Protein AF-A0AAU3JK83-F1 (afdb_monomer_lite)

Foldseek 3Di:
DDDDDDPDPPVPLPPPDVVSVVVLLVVLLVVCCQFFVVDDSVLSNVQLVVLLVVCVVPPDCSCSSVRSSVRSCVVCVVPTPTPCVVVDDD

Sequence (90 aa):
MKVTFLPVLTSRAGPSTPAAEQRARQDVRTRLERRFPDAPSETLETTAAASFAYFADARVRHYVPVLAFKRASRQLSGRYGTRDAAGGVA

pLDDT: mean 79.23, std 19.79, range [34.25, 95.75]

Structure (mmCIF, N/CA/C/O backbone):
data_AF-A0AAU3JK83-F1
#
_entry.id   AF-A0AAU3JK83-F1
#
loop_
_atom_site.group_PDB
_atom_site.id
_atom_site.type_symbol
_atom_site.label_atom_id
_atom_site.label_alt_id
_atom_site.label_comp_id
_atom_site.label_asym_id
_atom_site.label_entity_id
_atom_site.label_seq_id
_atom_site.pdbx_PDB_ins_code
_atom_site.Cartn_x
_atom_site.Cartn_y
_atom_site.Cartn_z
_atom_site.occupancy
_atom_site.B_iso_or_equiv
_atom_site.auth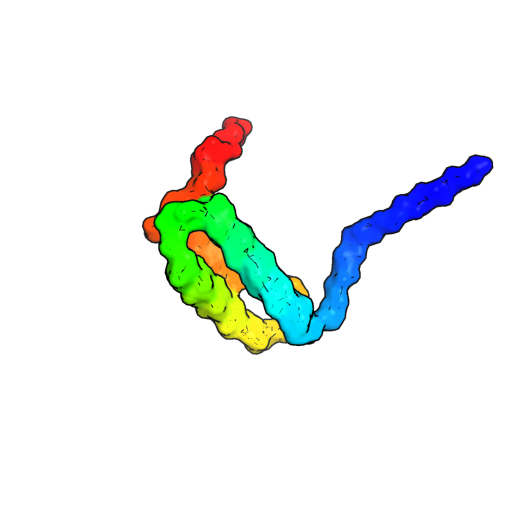_seq_id
_atom_site.auth_comp_id
_atom_site.auth_asym_id
_atom_site.auth_atom_id
_atom_site.pdbx_PDB_model_num
ATOM 1 N N . MET A 1 1 ? 11.505 37.894 -28.585 1.00 48.69 1 MET A N 1
ATOM 2 C CA . MET A 1 1 ? 10.506 37.150 -27.786 1.00 48.69 1 MET A CA 1
ATOM 3 C C . MET A 1 1 ? 11.165 35.874 -27.276 1.00 48.69 1 MET A C 1
ATOM 5 O O . MET A 1 1 ? 11.554 35.051 -28.090 1.00 48.69 1 MET A O 1
ATOM 9 N N . LYS A 1 2 ? 11.416 35.756 -25.965 1.00 46.72 2 LYS A N 1
ATOM 10 C CA . LYS A 1 2 ? 12.080 34.589 -25.357 1.00 46.72 2 LYS A CA 1
ATOM 11 C C . LYS A 1 2 ? 10.989 33.617 -24.907 1.00 46.72 2 LYS A C 1
ATOM 13 O O . LYS A 1 2 ? 10.247 33.926 -23.983 1.00 46.72 2 LYS A O 1
ATOM 18 N N . VAL A 1 3 ? 10.849 32.495 -25.607 1.00 44.56 3 VAL A N 1
ATOM 19 C CA . VAL A 1 3 ? 9.894 31.444 -25.244 1.00 44.56 3 VAL A CA 1
ATOM 20 C C . VAL A 1 3 ? 10.538 30.608 -24.142 1.00 44.56 3 VAL A C 1
ATOM 22 O O . VAL A 1 3 ? 11.430 29.803 -24.398 1.00 44.56 3 VAL A O 1
ATOM 25 N N . THR A 1 4 ? 10.135 30.854 -22.899 1.00 48.50 4 THR A N 1
ATOM 26 C CA . THR A 1 4 ? 10.554 30.056 -21.745 1.00 48.50 4 THR A CA 1
ATOM 27 C C . THR A 1 4 ? 9.771 28.748 -21.762 1.00 48.50 4 THR A C 1
ATOM 29 O O . THR A 1 4 ? 8.600 28.712 -21.392 1.00 48.50 4 THR A O 1
ATOM 32 N N . PHE A 1 5 ? 10.410 27.670 -22.211 1.00 45.91 5 PHE A N 1
ATOM 33 C CA . PHE A 1 5 ? 9.885 26.323 -22.020 1.00 45.91 5 PHE A CA 1
ATOM 34 C C . PHE A 1 5 ? 9.963 25.976 -20.531 1.00 45.91 5 PHE A C 1
ATOM 36 O O . PHE A 1 5 ? 11.042 25.743 -19.988 1.00 45.91 5 PHE A O 1
ATOM 43 N N . LEU A 1 6 ? 8.809 25.957 -19.866 1.00 48.16 6 LEU A N 1
ATOM 44 C CA . LEU A 1 6 ? 8.668 25.300 -18.572 1.00 48.16 6 LEU A CA 1
ATOM 45 C C . LEU A 1 6 ? 8.925 23.800 -18.780 1.00 48.16 6 LEU A C 1
ATOM 47 O O . LEU A 1 6 ? 8.330 23.216 -19.692 1.00 48.16 6 LEU A O 1
ATOM 51 N N . PRO A 1 7 ? 9.782 23.148 -17.976 1.00 44.56 7 PRO A N 1
ATOM 52 C CA . PRO A 1 7 ? 9.893 21.705 -18.029 1.00 44.56 7 PRO A CA 1
ATOM 53 C C . PRO A 1 7 ? 8.553 21.128 -17.580 1.00 44.56 7 PRO A C 1
ATOM 55 O O . PRO A 1 7 ? 8.164 21.234 -16.416 1.00 44.56 7 PRO A O 1
ATOM 58 N N . VAL A 1 8 ? 7.838 20.517 -18.524 1.00 51.84 8 VAL A N 1
ATOM 59 C CA . VAL A 1 8 ? 6.792 19.549 -18.213 1.00 51.84 8 VAL A CA 1
ATOM 60 C C . VAL A 1 8 ? 7.405 18.578 -17.204 1.00 51.84 8 VAL A C 1
ATOM 62 O O . VAL A 1 8 ? 8.406 17.916 -17.483 1.00 51.84 8 VAL A O 1
ATOM 65 N N . LEU A 1 9 ? 6.831 18.528 -16.003 1.00 45.44 9 LEU A N 1
ATOM 66 C CA . LEU A 1 9 ? 7.112 17.501 -15.008 1.00 45.44 9 LEU A CA 1
ATOM 67 C C . LEU A 1 9 ? 6.523 16.179 -15.518 1.00 45.44 9 LEU A C 1
ATOM 69 O O . LEU A 1 9 ? 5.613 15.604 -14.927 1.00 45.44 9 LEU A O 1
ATOM 73 N N . THR A 1 10 ? 7.037 15.676 -16.639 1.00 46.72 10 THR A N 1
ATOM 74 C CA . THR A 1 10 ? 7.047 14.244 -16.897 1.00 46.72 10 THR A CA 1
ATOM 75 C C . THR A 1 10 ? 7.831 13.656 -15.745 1.00 46.72 10 THR A C 1
ATOM 77 O O . THR A 1 10 ? 9.060 13.731 -15.720 1.00 46.72 10 THR A O 1
ATOM 80 N N . SER A 1 11 ? 7.108 13.137 -14.753 1.00 45.94 11 SER A N 1
ATOM 81 C CA . SER A 1 11 ? 7.659 12.248 -13.747 1.00 45.94 11 SER A CA 1
ATOM 82 C C . SER A 1 11 ? 8.290 11.101 -14.522 1.00 45.94 11 SER A C 1
ATOM 84 O O . SER A 1 11 ? 7.610 10.190 -14.996 1.00 45.94 11 SER A O 1
ATOM 86 N N . ARG A 1 12 ? 9.589 11.240 -14.797 1.00 46.09 12 ARG A N 1
ATOM 87 C CA . ARG A 1 12 ? 10.399 10.236 -15.462 1.00 46.09 12 ARG A CA 1
ATOM 88 C C . ARG A 1 12 ? 10.394 9.100 -14.466 1.00 46.09 12 ARG A C 1
ATOM 90 O O . ARG A 1 12 ? 11.093 9.159 -13.458 1.00 46.09 12 ARG A O 1
ATOM 97 N N . ALA A 1 13 ? 9.511 8.139 -14.694 1.00 55.03 13 ALA A N 1
ATOM 98 C CA . ALA A 1 13 ? 9.521 6.875 -14.004 1.00 55.03 13 ALA A CA 1
ATOM 99 C C . ALA A 1 13 ? 10.901 6.277 -14.246 1.00 55.03 13 ALA A C 1
ATOM 101 O O . ALA A 1 13 ? 11.160 5.675 -15.286 1.00 55.03 13 ALA A O 1
ATOM 102 N N . GLY A 1 14 ? 11.829 6.578 -13.340 1.00 51.06 14 GLY A N 1
ATOM 103 C CA . GLY A 1 14 ? 13.162 6.020 -13.377 1.00 51.06 14 GLY A CA 1
ATOM 104 C C . GLY A 1 14 ? 13.055 4.498 -13.342 1.00 51.06 14 GLY A C 1
ATOM 105 O O . GLY A 1 14 ? 12.006 3.962 -12.964 1.00 51.06 14 GLY A O 1
ATOM 106 N N . PRO A 1 15 ? 14.123 3.790 -13.733 1.00 53.78 15 PRO A N 1
ATOM 107 C CA . PRO A 1 15 ? 14.156 2.340 -13.612 1.00 53.78 15 PRO A CA 1
ATOM 108 C C . PRO A 1 15 ? 13.694 1.923 -12.210 1.00 53.78 15 PRO A C 1
ATOM 110 O O . PRO A 1 15 ? 13.961 2.635 -11.236 1.00 53.78 15 PRO A O 1
ATOM 113 N N . SER A 1 16 ? 12.986 0.793 -12.116 1.00 63.03 16 SER A N 1
ATOM 114 C CA . SER A 1 16 ? 12.565 0.168 -10.856 1.00 63.03 16 SER A CA 1
ATOM 115 C C . SER A 1 16 ? 13.799 -0.261 -10.061 1.00 63.03 16 SER A C 1
ATOM 117 O O . SER A 1 16 ? 14.175 -1.426 -10.026 1.00 63.03 16 SER A O 1
ATOM 119 N N . THR A 1 17 ? 14.500 0.712 -9.491 1.00 76.12 17 THR A N 1
ATOM 120 C CA . THR A 1 17 ? 15.611 0.483 -8.581 1.00 76.12 17 THR A CA 1
ATOM 121 C C . THR A 1 17 ? 15.039 0.110 -7.218 1.00 76.12 17 THR A C 1
ATOM 123 O O . THR A 1 17 ? 13.957 0.591 -6.864 1.00 76.12 17 THR A O 1
ATOM 126 N N . PRO A 1 18 ? 15.767 -0.669 -6.404 1.00 80.19 18 PRO A N 1
ATOM 127 C CA . PRO A 1 18 ? 15.344 -0.974 -5.038 1.00 80.19 18 PRO A CA 1
ATOM 128 C C . PRO A 1 18 ? 14.995 0.284 -4.223 1.00 80.19 18 PRO A C 1
ATOM 130 O O . PRO A 1 18 ? 14.013 0.303 -3.486 1.00 80.19 18 PRO A O 1
ATOM 133 N N . ALA A 1 19 ? 15.737 1.379 -4.425 1.00 85.19 19 ALA A N 1
ATOM 134 C CA . ALA A 1 19 ? 15.469 2.664 -3.780 1.00 85.19 19 ALA A CA 1
ATOM 135 C C . ALA A 1 19 ? 14.152 3.312 -4.251 1.00 85.19 19 ALA A C 1
ATOM 137 O O . ALA A 1 19 ? 13.408 3.864 -3.438 1.00 85.19 19 ALA A O 1
ATOM 138 N N . ALA A 1 20 ? 13.836 3.247 -5.549 1.00 84.19 20 ALA A N 1
ATOM 139 C C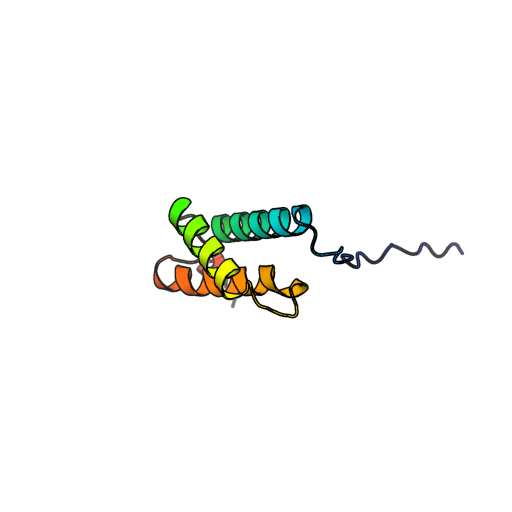A . ALA A 1 20 ? 12.568 3.744 -6.081 1.00 84.19 20 ALA A CA 1
ATOM 140 C C . ALA A 1 20 ? 11.379 2.902 -5.591 1.00 84.19 20 ALA A C 1
ATOM 142 O O . ALA A 1 20 ? 10.340 3.458 -5.236 1.00 84.19 20 ALA A O 1
ATOM 143 N N . GLU A 1 21 ? 11.541 1.579 -5.507 1.00 84.25 21 GLU A N 1
ATOM 144 C CA . GLU A 1 21 ? 10.524 0.688 -4.942 1.00 84.25 21 GLU A CA 1
ATOM 145 C C . GLU A 1 21 ? 10.284 0.977 -3.453 1.00 84.25 21 GLU A C 1
ATOM 147 O O . GLU A 1 21 ? 9.133 1.054 -3.022 1.00 84.25 21 GLU A O 1
ATOM 152 N N . GLN A 1 22 ? 11.342 1.206 -2.669 1.00 89.62 22 GLN A N 1
ATOM 153 C CA . GLN A 1 22 ? 11.218 1.558 -1.253 1.00 89.62 22 GLN A CA 1
ATOM 154 C C . GLN A 1 22 ? 10.492 2.895 -1.055 1.00 89.62 22 GLN A C 1
ATOM 156 O O . GLN A 1 22 ? 9.582 2.979 -0.229 1.00 89.62 22 GLN A O 1
ATOM 161 N N . ARG A 1 23 ? 10.827 3.920 -1.852 1.00 90.31 23 ARG A N 1
ATOM 162 C CA . ARG A 1 23 ? 10.106 5.205 -1.843 1.00 90.31 23 ARG A CA 1
ATOM 163 C C . ARG A 1 23 ? 8.633 5.024 -2.192 1.00 90.31 23 ARG A C 1
ATOM 165 O O . ARG A 1 23 ? 7.775 5.536 -1.486 1.00 90.31 23 ARG A O 1
ATOM 172 N N . ALA A 1 24 ? 8.328 4.228 -3.215 1.00 90.19 24 ALA A N 1
ATOM 173 C CA . ALA A 1 24 ? 6.949 3.961 -3.601 1.00 90.19 24 ALA A CA 1
ATOM 174 C C . ALA A 1 24 ? 6.150 3.245 -2.496 1.00 90.19 24 ALA A C 1
ATOM 176 O O . ALA A 1 24 ? 4.973 3.546 -2.299 1.00 90.19 24 ALA A O 1
ATOM 177 N N . ARG A 1 25 ? 6.772 2.325 -1.745 1.00 91.56 25 ARG A N 1
ATOM 178 C CA . ARG A 1 25 ? 6.141 1.689 -0.574 1.00 91.56 25 ARG A CA 1
ATOM 179 C C . ARG A 1 25 ? 5.847 2.706 0.528 1.00 91.56 25 ARG A C 1
ATOM 181 O O . ARG A 1 25 ? 4.736 2.709 1.057 1.00 91.56 25 ARG A O 1
ATOM 188 N N . GLN A 1 26 ? 6.803 3.584 0.826 1.00 93.88 26 GLN A N 1
ATOM 189 C CA . GLN A 1 26 ? 6.630 4.647 1.815 1.00 93.88 26 GLN A CA 1
ATOM 190 C C . GLN A 1 26 ? 5.497 5.605 1.422 1.00 93.88 26 GLN A C 1
ATOM 192 O O . GLN A 1 26 ? 4.629 5.897 2.242 1.00 93.88 26 GLN A O 1
ATOM 197 N N . ASP A 1 27 ? 5.447 6.024 0.156 1.00 93.75 27 ASP A N 1
ATOM 198 C CA . ASP A 1 27 ? 4.394 6.900 -0.364 1.00 93.75 27 ASP A CA 1
ATOM 199 C C . ASP A 1 27 ? 3.005 6.266 -0.227 1.00 93.75 27 ASP A C 1
ATOM 201 O O . ASP A 1 27 ? 2.041 6.937 0.154 1.00 93.75 27 ASP A O 1
ATOM 205 N N . VAL A 1 28 ? 2.884 4.966 -0.520 1.00 94.50 28 VAL A N 1
ATOM 206 C CA . VAL A 1 28 ? 1.632 4.225 -0.324 1.00 94.50 28 VAL A CA 1
ATOM 207 C C . VAL A 1 28 ? 1.246 4.198 1.154 1.00 94.50 28 VAL A C 1
ATOM 209 O O . VAL A 1 28 ? 0.084 4.471 1.458 1.00 94.50 28 VAL A O 1
ATOM 212 N N . ARG A 1 29 ? 2.193 3.947 2.069 1.00 94.38 29 ARG A N 1
ATOM 213 C CA . ARG A 1 29 ? 1.924 3.950 3.517 1.00 94.38 29 ARG A CA 1
ATOM 214 C C . ARG A 1 29 ? 1.414 5.311 3.990 1.00 94.38 29 ARG A C 1
ATOM 216 O O . ARG A 1 29 ? 0.333 5.383 4.563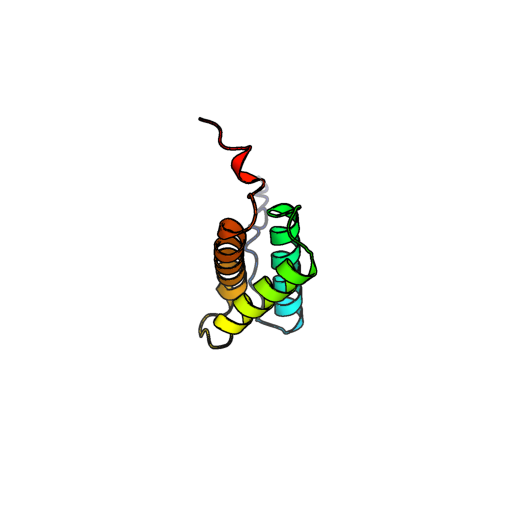 1.00 94.38 29 ARG A O 1
ATOM 223 N N . THR A 1 30 ? 2.110 6.394 3.649 1.00 94.56 30 THR A N 1
ATOM 224 C CA . THR A 1 30 ? 1.703 7.759 4.023 1.00 94.56 30 THR A CA 1
ATOM 225 C C . THR A 1 30 ? 0.326 8.133 3.471 1.00 94.56 30 THR A C 1
ATOM 227 O O . THR A 1 30 ? -0.451 8.821 4.132 1.00 94.56 30 THR A O 1
ATOM 230 N N . ARG A 1 31 ? -0.029 7.675 2.264 1.00 94.75 31 ARG A N 1
ATOM 231 C CA . ARG A 1 31 ? -1.380 7.887 1.719 1.00 94.75 31 ARG A CA 1
ATOM 232 C C . ARG A 1 31 ? -2.445 7.101 2.483 1.00 94.75 31 ARG A C 1
ATOM 234 O O . ARG A 1 31 ? -3.541 7.622 2.673 1.00 94.75 31 ARG A O 1
ATOM 241 N N . LEU A 1 32 ? -2.143 5.873 2.907 1.00 94.00 32 LEU A N 1
ATOM 242 C CA . LEU A 1 32 ? -3.060 5.059 3.706 1.00 94.00 32 LEU A CA 1
ATOM 243 C C . LEU A 1 32 ? -3.279 5.659 5.099 1.00 94.00 32 LEU A C 1
ATOM 245 O O . LEU A 1 32 ? -4.429 5.795 5.496 1.00 94.00 32 LEU A O 1
ATOM 249 N N . GLU A 1 33 ? -2.219 6.103 5.776 1.00 94.44 33 GLU A N 1
ATOM 250 C CA . GLU A 1 33 ? -2.293 6.787 7.081 1.00 94.44 33 GLU A CA 1
ATOM 251 C C . GLU A 1 33 ? -3.201 8.026 7.017 1.00 94.44 33 GLU A C 1
ATOM 253 O O . GLU A 1 33 ? -4.049 8.241 7.878 1.00 94.44 33 GLU A O 1
ATOM 258 N N . ARG A 1 34 ? -3.085 8.830 5.950 1.00 93.69 34 ARG A N 1
ATOM 259 C CA . ARG A 1 34 ? -3.947 10.009 5.754 1.00 93.69 34 ARG A CA 1
ATOM 260 C C . ARG A 1 34 ? -5.409 9.647 5.493 1.00 93.69 34 ARG A C 1
ATOM 262 O O . ARG A 1 34 ? -6.301 10.376 5.925 1.00 93.69 34 ARG A O 1
ATOM 269 N N . ARG A 1 35 ? -5.656 8.565 4.747 1.00 93.00 35 ARG A N 1
ATOM 270 C CA . ARG A 1 35 ? -7.004 8.143 4.330 1.00 93.00 35 ARG A CA 1
ATOM 271 C C . ARG A 1 35 ? -7.756 7.393 5.432 1.00 93.00 35 ARG A C 1
ATOM 273 O O . ARG A 1 35 ? -8.978 7.516 5.512 1.00 93.00 35 ARG A O 1
ATOM 280 N N . PHE A 1 36 ? -7.029 6.641 6.250 1.00 93.62 36 PHE A N 1
ATOM 281 C CA . PHE A 1 36 ? -7.542 5.795 7.324 1.00 93.62 36 PHE A CA 1
ATOM 282 C C . PHE A 1 36 ? -6.828 6.141 8.642 1.00 93.62 36 PHE A C 1
ATOM 284 O O . PHE A 1 36 ? -6.049 5.328 9.139 1.00 93.62 36 PHE A O 1
ATOM 291 N N . PRO A 1 37 ? -7.058 7.342 9.203 1.00 91.31 37 PRO A N 1
ATOM 292 C CA . PRO A 1 37 ? -6.374 7.777 10.424 1.00 91.31 37 PRO A CA 1
ATOM 293 C C . PRO A 1 37 ? -6.713 6.908 11.643 1.00 91.31 37 PRO A C 1
ATOM 295 O O . PRO A 1 37 ? -5.906 6.804 12.559 1.00 91.31 37 PRO A O 1
ATOM 298 N N . ASP A 1 38 ? -7.881 6.262 11.632 1.00 90.00 38 ASP A N 1
ATOM 299 C CA . ASP A 1 38 ? -8.359 5.412 12.726 1.00 90.00 38 ASP A CA 1
ATOM 300 C C . ASP A 1 38 ? -7.854 3.961 12.624 1.00 90.00 38 ASP A C 1
ATOM 302 O O . ASP A 1 38 ? -8.107 3.140 13.507 1.00 90.00 38 ASP A O 1
ATOM 306 N N . ALA A 1 39 ? -7.163 3.608 11.533 1.00 92.38 39 ALA A N 1
ATOM 307 C CA . ALA A 1 39 ? -6.606 2.274 11.357 1.00 92.38 39 ALA A CA 1
ATOM 308 C C . ALA A 1 39 ? -5.241 2.159 12.066 1.00 92.38 39 ALA A C 1
ATOM 310 O O . ALA A 1 39 ? -4.387 3.028 11.883 1.00 92.38 39 ALA A O 1
ATOM 311 N N . PRO A 1 40 ? -4.976 1.070 12.816 1.00 93.88 40 PRO A N 1
ATOM 312 C CA . PRO A 1 40 ? -3.679 0.858 13.451 1.00 93.88 40 PRO A CA 1
ATOM 313 C C . PRO A 1 40 ? -2.545 0.809 12.422 1.00 93.88 40 PRO A C 1
ATOM 315 O O . PRO A 1 40 ? -2.671 0.132 11.396 1.00 93.88 40 PRO A O 1
ATOM 318 N N . SER A 1 41 ? -1.409 1.444 12.722 1.00 88.88 41 SER A N 1
ATOM 319 C CA . SER A 1 41 ? -0.250 1.496 11.816 1.00 88.88 41 SER A CA 1
ATOM 320 C C . SER A 1 41 ? 0.217 0.109 11.369 1.00 88.88 41 SER A C 1
ATOM 322 O O . SER A 1 41 ? 0.464 -0.101 10.186 1.00 88.88 41 SER A O 1
ATOM 324 N N . GLU A 1 42 ? 0.237 -0.872 12.275 1.00 93.44 42 GLU A N 1
ATOM 325 C CA . GLU A 1 42 ? 0.576 -2.266 11.955 1.00 93.44 42 GLU A CA 1
ATOM 326 C C . GLU A 1 42 ? -0.391 -2.882 10.927 1.00 93.44 42 GLU A C 1
ATOM 328 O O . GLU A 1 42 ? 0.021 -3.594 10.007 1.00 93.44 42 GLU A O 1
ATOM 333 N N . THR A 1 43 ? -1.687 -2.566 11.028 1.00 94.25 43 THR A N 1
ATOM 334 C CA . THR A 1 43 ? -2.694 -3.029 10.063 1.00 94.25 43 THR A CA 1
ATOM 335 C C . THR A 1 43 ? -2.481 -2.377 8.699 1.00 94.25 43 THR A C 1
ATOM 337 O O . THR A 1 43 ? -2.581 -3.057 7.673 1.00 94.25 43 THR A O 1
ATOM 340 N N . LEU A 1 44 ? -2.156 -1.081 8.668 1.00 93.62 44 LEU A N 1
ATOM 341 C CA . LEU A 1 44 ? -1.839 -0.361 7.434 1.00 93.62 44 LEU A CA 1
ATOM 342 C C . LEU A 1 44 ? -0.595 -0.939 6.753 1.00 93.62 44 LEU A C 1
ATOM 344 O O . LEU A 1 44 ? -0.622 -1.200 5.548 1.00 93.62 44 LEU A O 1
ATOM 348 N N . GLU A 1 45 ? 0.464 -1.193 7.520 1.00 93.69 45 GLU A N 1
ATOM 349 C CA . GLU A 1 45 ? 1.714 -1.776 7.029 1.00 93.69 45 GLU A CA 1
ATOM 350 C C . GLU A 1 45 ? 1.511 -3.189 6.493 1.00 93.69 45 GLU A C 1
ATOM 352 O O . GLU A 1 45 ? 1.877 -3.472 5.350 1.00 93.69 45 GLU A O 1
ATOM 357 N N . THR A 1 46 ? 0.851 -4.052 7.264 1.00 95.31 46 THR A N 1
ATOM 358 C CA . THR A 1 46 ? 0.572 -5.438 6.867 1.00 95.31 46 THR A CA 1
ATOM 359 C C . THR A 1 46 ? -0.285 -5.490 5.602 1.00 95.31 46 THR A C 1
ATOM 361 O O . THR A 1 46 ? 0.009 -6.236 4.665 1.00 95.31 46 THR A O 1
ATOM 364 N N . THR A 1 47 ? -1.320 -4.649 5.521 1.00 95.69 47 THR A N 1
ATOM 365 C CA . THR A 1 47 ? -2.220 -4.599 4.359 1.00 95.69 47 THR A CA 1
ATOM 366 C C . THR A 1 47 ? -1.512 -4.056 3.115 1.00 95.69 47 THR A C 1
ATOM 368 O O . THR A 1 47 ? -1.695 -4.583 2.010 1.00 95.69 47 THR A O 1
ATOM 371 N N . ALA A 1 48 ? -0.676 -3.026 3.274 1.00 94.38 48 ALA A N 1
ATOM 372 C CA . ALA A 1 48 ? 0.146 -2.501 2.191 1.00 94.38 48 ALA A CA 1
ATOM 373 C C . ALA A 1 48 ? 1.139 -3.561 1.694 1.00 94.38 48 ALA A C 1
ATOM 375 O O . ALA A 1 48 ? 1.196 -3.820 0.491 1.00 94.38 48 ALA A O 1
ATOM 376 N N . ALA A 1 49 ? 1.865 -4.224 2.599 1.00 94.75 49 ALA A N 1
ATOM 377 C CA . ALA A 1 49 ? 2.836 -5.264 2.266 1.00 94.75 49 ALA A CA 1
ATOM 378 C C . ALA A 1 49 ? 2.184 -6.432 1.509 1.00 94.75 49 ALA A C 1
ATOM 380 O O . ALA A 1 49 ? 2.662 -6.811 0.438 1.00 94.75 49 ALA A O 1
ATOM 381 N N . ALA A 1 50 ? 1.044 -6.933 1.996 1.00 95.75 50 ALA A N 1
ATOM 382 C CA . ALA A 1 50 ? 0.270 -7.975 1.321 1.00 95.75 50 ALA A CA 1
ATOM 383 C C . ALA A 1 50 ? -0.207 -7.535 -0.075 1.00 95.75 50 ALA A C 1
ATOM 385 O O . ALA A 1 50 ? -0.196 -8.317 -1.027 1.00 95.75 50 ALA A O 1
ATOM 386 N N . SER A 1 51 ? -0.591 -6.264 -0.224 1.00 95.25 51 SER A N 1
ATOM 387 C CA . SER A 1 51 ? -1.017 -5.712 -1.512 1.00 95.25 51 SER A CA 1
ATOM 388 C C . SER A 1 51 ? 0.133 -5.578 -2.510 1.00 95.25 51 SER A C 1
ATOM 390 O O . SER A 1 51 ? -0.074 -5.835 -3.692 1.00 95.25 51 SER A O 1
ATOM 392 N N . PHE A 1 52 ? 1.340 -5.223 -2.063 1.00 93.25 52 PHE A N 1
ATOM 393 C CA . PHE A 1 52 ? 2.535 -5.235 -2.913 1.00 93.25 52 PHE A CA 1
ATOM 394 C C . PHE A 1 52 ? 2.943 -6.658 -3.306 1.00 93.25 52 PHE A C 1
ATOM 396 O O . PHE A 1 52 ? 3.240 -6.895 -4.475 1.00 93.25 52 PHE A O 1
ATOM 403 N N . ALA A 1 53 ? 2.912 -7.605 -2.363 1.00 94.00 53 ALA A N 1
ATOM 404 C CA . ALA A 1 53 ? 3.238 -9.007 -2.621 1.00 94.00 53 ALA A CA 1
ATOM 405 C C . ALA A 1 53 ? 2.309 -9.633 -3.673 1.00 94.00 53 ALA A C 1
ATOM 407 O O . ALA A 1 53 ? 2.775 -10.355 -4.547 1.00 94.00 53 ALA A O 1
ATOM 408 N N . TYR A 1 54 ? 1.018 -9.277 -3.663 1.00 93.94 54 TYR A N 1
ATOM 409 C CA . TYR A 1 54 ? 0.056 -9.715 -4.683 1.00 93.94 54 TYR A CA 1
ATOM 410 C C . TYR A 1 54 ? 0.478 -9.352 -6.120 1.00 93.94 54 TYR A C 1
ATOM 412 O O . TYR A 1 54 ? 0.118 -10.043 -7.067 1.00 93.94 54 TYR A O 1
ATOM 420 N N . PHE A 1 55 ? 1.239 -8.270 -6.296 1.00 92.06 55 PHE A N 1
ATOM 421 C CA . PHE A 1 55 ? 1.718 -7.809 -7.599 1.00 92.06 55 PHE A CA 1
ATOM 422 C C . PHE A 1 55 ? 3.218 -8.065 -7.821 1.00 92.06 55 PHE A C 1
ATOM 424 O O . PHE A 1 55 ? 3.796 -7.478 -8.737 1.00 92.06 55 PHE A O 1
ATOM 431 N N . ALA A 1 56 ? 3.863 -8.918 -7.017 1.00 88.50 56 ALA A N 1
ATOM 432 C CA . ALA A 1 56 ? 5.302 -9.182 -7.122 1.00 88.50 56 ALA A CA 1
ATOM 433 C C . ALA A 1 56 ? 5.715 -9.689 -8.520 1.00 88.50 56 ALA A C 1
ATOM 435 O O . ALA A 1 56 ? 6.746 -9.270 -9.056 1.00 88.50 56 ALA A O 1
ATOM 436 N N . ASP A 1 57 ? 4.858 -10.500 -9.143 1.00 87.38 57 ASP A N 1
ATOM 437 C CA . ASP A 1 57 ? 5.086 -11.101 -10.463 1.00 87.38 57 ASP A CA 1
ATOM 438 C C . ASP A 1 57 ? 4.527 -10.264 -11.628 1.00 87.38 57 ASP A C 1
ATOM 440 O O . ASP A 1 57 ? 4.498 -10.701 -12.781 1.00 87.38 57 ASP A O 1
ATOM 444 N N . ALA A 1 58 ? 4.067 -9.036 -11.361 1.00 87.12 58 ALA A N 1
ATOM 445 C CA . ALA A 1 58 ? 3.532 -8.172 -12.404 1.00 87.12 58 ALA A CA 1
ATOM 446 C C . ALA A 1 58 ? 4.627 -7.788 -13.415 1.00 87.12 58 ALA A C 1
ATOM 448 O O . ALA A 1 58 ? 5.637 -7.172 -13.068 1.00 87.12 58 ALA A O 1
ATOM 449 N N . ARG A 1 59 ? 4.379 -8.079 -14.701 1.00 80.94 59 ARG A N 1
ATOM 450 C CA . ARG A 1 59 ? 5.294 -7.732 -15.807 1.00 80.94 59 ARG A CA 1
ATOM 451 C C . ARG A 1 59 ? 5.515 -6.224 -15.950 1.00 80.94 59 ARG A C 1
ATOM 453 O O . ARG A 1 59 ? 6.584 -5.796 -16.368 1.00 80.94 59 ARG A O 1
ATOM 460 N N . VAL A 1 60 ? 4.517 -5.415 -15.591 1.00 82.38 60 VAL A N 1
ATOM 461 C CA . VAL A 1 60 ? 4.587 -3.949 -15.647 1.00 82.38 60 VAL A CA 1
ATOM 462 C C . VAL A 1 60 ? 4.611 -3.392 -14.227 1.00 82.38 60 VAL A C 1
ATOM 464 O O . VAL A 1 60 ? 3.572 -3.143 -13.617 1.00 82.38 60 VAL A O 1
ATOM 467 N N . ARG A 1 61 ? 5.819 -3.173 -13.697 1.00 83.56 61 ARG A N 1
ATOM 468 C CA . ARG A 1 61 ? 6.024 -2.731 -12.307 1.00 83.56 61 ARG A CA 1
ATOM 469 C C . ARG A 1 61 ? 5.692 -1.265 -12.048 1.00 83.56 61 ARG A C 1
ATOM 471 O O . ARG A 1 61 ? 5.421 -0.891 -10.912 1.00 83.56 61 ARG A O 1
ATOM 478 N N . HIS A 1 62 ? 5.650 -0.443 -13.095 1.00 84.25 62 HIS A N 1
ATOM 479 C CA . HIS A 1 62 ? 5.421 0.997 -12.970 1.00 84.25 62 HIS A CA 1
ATOM 480 C C . HIS A 1 62 ? 4.100 1.347 -12.260 1.00 84.25 62 HIS A C 1
ATOM 482 O O . HIS A 1 62 ? 4.045 2.287 -11.472 1.00 84.25 62 HIS A O 1
ATOM 488 N N . TYR A 1 63 ? 3.050 0.552 -12.484 1.00 88.56 63 TYR A N 1
ATOM 489 C CA . TYR A 1 63 ? 1.724 0.792 -11.906 1.00 88.56 63 TYR A CA 1
ATOM 490 C C . TYR A 1 63 ? 1.481 0.066 -10.581 1.00 88.56 63 TYR A C 1
ATOM 492 O O . TYR A 1 63 ? 0.459 0.305 -9.935 1.00 88.56 63 TYR A O 1
ATOM 500 N N . VAL A 1 64 ? 2.408 -0.792 -10.146 1.00 92.00 64 VAL A N 1
ATOM 501 C CA . VAL A 1 64 ? 2.252 -1.601 -8.929 1.00 92.00 64 VAL A CA 1
ATOM 502 C C . VAL A 1 64 ? 1.951 -0.751 -7.692 1.00 92.00 64 VAL A C 1
ATOM 504 O O . VAL A 1 64 ? 1.011 -1.106 -6.985 1.00 92.00 64 VAL A O 1
ATOM 507 N N . PRO A 1 65 ? 2.614 0.395 -7.434 1.00 93.25 65 PRO A N 1
ATOM 508 C CA . PRO A 1 65 ? 2.295 1.213 -6.261 1.00 93.25 65 PRO A CA 1
ATOM 509 C C . PRO A 1 65 ? 0.847 1.720 -6.255 1.00 93.25 65 PRO A C 1
ATOM 511 O O . PRO A 1 65 ? 0.174 1.709 -5.225 1.00 93.25 65 PRO A O 1
ATOM 514 N N . VAL A 1 66 ? 0.333 2.118 -7.423 1.00 92.94 66 VAL A N 1
ATOM 515 C CA . VAL A 1 66 ? -1.048 2.602 -7.571 1.00 92.94 66 VAL A CA 1
ATOM 516 C C . VAL A 1 66 ? -2.041 1.465 -7.343 1.00 92.94 66 VAL A C 1
ATOM 518 O O . VAL A 1 66 ? -3.038 1.640 -6.641 1.00 92.94 66 VAL A O 1
ATOM 521 N N . LEU A 1 67 ? -1.773 0.291 -7.917 1.00 94.56 67 LEU A N 1
ATOM 522 C CA . LEU A 1 67 ? -2.628 -0.884 -7.767 1.00 94.56 67 LEU A CA 1
ATOM 523 C C . LEU A 1 67 ? -2.614 -1.423 -6.331 1.00 94.56 67 LEU A C 1
ATOM 525 O O . LEU A 1 67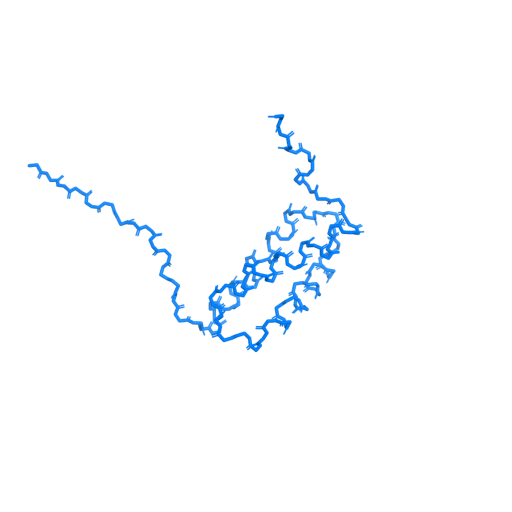 ? -3.675 -1.750 -5.796 1.00 94.56 67 LEU A O 1
ATOM 529 N N . ALA A 1 68 ? -1.447 -1.447 -5.686 1.00 95.38 68 ALA A N 1
ATOM 530 C CA . ALA A 1 68 ? -1.294 -1.843 -4.292 1.00 95.38 68 ALA A CA 1
ATOM 531 C C . ALA A 1 68 ? -2.081 -0.908 -3.361 1.00 95.38 68 ALA A C 1
ATOM 533 O O . ALA A 1 68 ? -2.851 -1.385 -2.531 1.00 95.38 68 ALA A O 1
ATOM 534 N N . PHE A 1 69 ? -1.985 0.413 -3.557 1.00 95.25 69 PHE A N 1
ATOM 535 C CA . PHE A 1 69 ? -2.776 1.386 -2.796 1.00 95.25 69 PHE A CA 1
ATOM 536 C C . PHE A 1 69 ? -4.287 1.184 -2.967 1.00 95.25 69 PHE A C 1
ATOM 538 O O . PHE A 1 69 ? -5.025 1.178 -1.980 1.00 95.25 69 PHE A O 1
ATOM 545 N N . LYS A 1 70 ? -4.760 0.994 -4.207 1.00 95.31 70 LYS A N 1
ATOM 546 C CA . LYS A 1 70 ? -6.184 0.745 -4.488 1.00 95.31 70 LYS A CA 1
ATOM 547 C C . LYS A 1 70 ? -6.676 -0.532 -3.805 1.00 95.31 70 LYS A C 1
ATOM 549 O O . LYS A 1 70 ? -7.747 -0.528 -3.198 1.00 95.31 70 LYS A O 1
ATOM 554 N N . ARG A 1 71 ? -5.891 -1.611 -3.879 1.00 95.75 71 ARG A N 1
ATOM 555 C CA . ARG A 1 71 ? -6.210 -2.893 -3.237 1.00 95.75 71 ARG A CA 1
ATOM 556 C C . ARG A 1 71 ? -6.273 -2.755 -1.717 1.00 95.75 71 ARG A C 1
ATOM 558 O O . ARG A 1 71 ? -7.288 -3.133 -1.135 1.00 95.75 71 ARG A O 1
ATOM 565 N N . ALA A 1 72 ? -5.250 -2.159 -1.106 1.00 95.31 72 ALA A N 1
ATOM 566 C CA . ALA A 1 72 ? -5.201 -1.931 0.334 1.00 95.31 72 ALA A CA 1
ATOM 567 C C . ALA A 1 72 ? -6.374 -1.061 0.804 1.00 95.31 72 ALA A C 1
ATOM 569 O O . ALA A 1 72 ? -7.067 -1.410 1.756 1.00 95.31 72 ALA A O 1
ATOM 570 N N . SER A 1 73 ? -6.674 0.018 0.076 1.00 93.94 73 SER A N 1
ATOM 571 C CA . SER A 1 73 ? -7.803 0.898 0.392 1.00 93.94 73 SER A CA 1
ATOM 572 C C . SER A 1 73 ? -9.134 0.150 0.370 1.00 93.94 73 SER A C 1
ATOM 574 O O . SER A 1 73 ? -9.950 0.330 1.270 1.00 93.94 73 SER A O 1
ATOM 576 N N . ARG A 1 74 ? -9.359 -0.728 -0.617 1.00 93.69 74 ARG A N 1
ATOM 577 C CA . ARG A 1 74 ? -10.580 -1.545 -0.689 1.00 93.69 74 ARG A CA 1
ATOM 578 C C . ARG A 1 74 ? -10.692 -2.520 0.485 1.00 93.69 74 ARG A C 1
ATOM 580 O O . ARG A 1 74 ? -11.784 -2.693 1.012 1.00 93.69 74 ARG A O 1
ATOM 587 N N . GLN A 1 75 ? -9.584 -3.137 0.898 1.00 92.75 75 GLN A N 1
ATOM 588 C CA . GLN A 1 75 ? -9.563 -4.046 2.050 1.00 92.75 75 GLN A CA 1
ATOM 589 C C . GLN A 1 75 ? -9.846 -3.314 3.368 1.00 92.75 75 GLN A C 1
ATOM 591 O O . GLN A 1 75 ? -10.587 -3.826 4.204 1.00 92.75 75 GLN A O 1
ATOM 596 N N . LEU A 1 76 ? -9.297 -2.109 3.535 1.00 92.94 76 LEU A N 1
ATOM 597 C CA . LEU A 1 76 ? -9.478 -1.304 4.743 1.00 92.94 76 LEU A CA 1
ATOM 598 C C . LEU A 1 76 ? -10.861 -0.653 4.814 1.00 92.94 76 LEU A C 1
ATOM 600 O O . LEU A 1 76 ? -11.432 -0.592 5.893 1.00 92.94 76 LEU A O 1
ATOM 604 N N . SER A 1 77 ? -11.443 -0.244 3.684 1.00 89.88 77 SER A N 1
ATOM 605 C CA . SER A 1 77 ? -12.765 0.414 3.657 1.00 89.88 77 SER A CA 1
ATOM 606 C C . SER A 1 77 ? -13.905 -0.479 4.163 1.00 89.88 77 SER A C 1
ATOM 608 O O . SER A 1 77 ? -14.933 0.029 4.586 1.00 89.88 77 SER A O 1
ATOM 610 N N . GLY A 1 78 ? -13.741 -1.806 4.137 1.00 84.44 78 GLY A N 1
ATOM 611 C CA . GLY A 1 78 ? -14.714 -2.731 4.731 1.00 84.44 78 GLY A CA 1
ATOM 6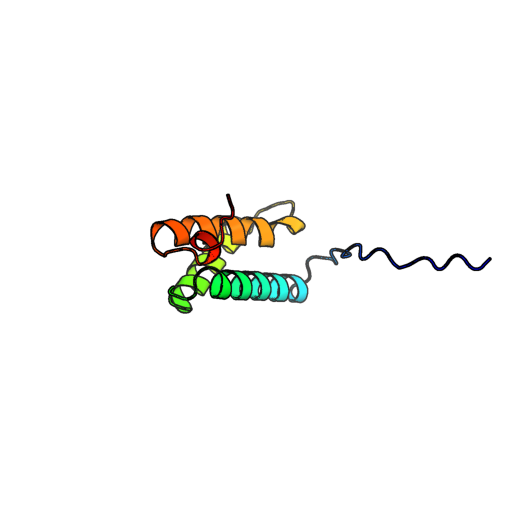12 C C . GLY A 1 78 ? -14.643 -2.820 6.261 1.00 84.44 78 GLY A C 1
ATOM 613 O O . GLY A 1 78 ? -15.488 -3.474 6.861 1.00 84.44 78 GLY A O 1
ATOM 614 N N . ARG A 1 79 ? -13.621 -2.220 6.885 1.00 84.25 79 ARG A N 1
ATOM 615 C CA . ARG A 1 79 ? -13.324 -2.326 8.326 1.00 84.25 79 ARG A CA 1
ATOM 616 C C . ARG A 1 79 ? -13.186 -0.971 9.017 1.00 84.25 79 ARG A C 1
ATOM 618 O O . ARG A 1 79 ? -13.432 -0.876 10.211 1.00 84.25 79 ARG A O 1
ATOM 625 N N . TYR A 1 80 ? -12.791 0.053 8.271 1.00 85.81 80 TYR A N 1
ATOM 626 C CA . TYR A 1 80 ? -12.509 1.394 8.761 1.00 85.81 80 TYR A CA 1
ATOM 627 C C . TYR A 1 80 ? -13.268 2.419 7.921 1.00 85.81 80 TYR A C 1
ATOM 629 O O . TYR A 1 80 ? -13.365 2.284 6.698 1.00 85.81 80 TYR A O 1
ATOM 637 N N . GLY A 1 81 ? -13.767 3.469 8.572 1.00 73.69 81 GLY A N 1
ATOM 638 C CA . GLY A 1 81 ? -14.297 4.633 7.873 1.00 73.69 81 GLY A CA 1
ATOM 639 C C . GLY A 1 81 ? -13.189 5.324 7.077 1.00 73.69 81 GLY A C 1
ATOM 640 O O . GLY A 1 81 ? -12.072 5.504 7.560 1.00 73.69 81 GLY A O 1
ATOM 641 N N . THR A 1 82 ? -13.471 5.702 5.831 1.00 73.19 82 THR A N 1
ATOM 642 C CA . THR A 1 82 ? -12.556 6.549 5.055 1.00 73.19 82 THR A CA 1
ATOM 643 C C . THR A 1 82 ? -12.762 8.006 5.438 1.00 73.19 82 THR A C 1
ATOM 645 O O . THR A 1 82 ? -13.899 8.477 5.411 1.00 73.19 82 THR A O 1
ATOM 648 N N . ARG A 1 83 ? -11.681 8.762 5.657 1.00 65.44 83 ARG A N 1
ATOM 649 C CA . ARG A 1 83 ? -11.773 10.215 5.886 1.00 65.44 83 ARG A CA 1
ATOM 650 C C . ARG A 1 83 ? -12.403 10.976 4.705 1.00 65.44 83 ARG A C 1
ATOM 652 O O . ARG A 1 83 ? -13.031 12.009 4.908 1.00 65.44 83 ARG A O 1
ATOM 659 N N . ASP A 1 84 ? -12.314 10.432 3.489 1.00 59.66 84 ASP A N 1
ATOM 660 C CA . ASP A 1 84 ? -12.919 11.017 2.279 1.00 59.66 84 ASP A CA 1
ATOM 661 C C . ASP A 1 84 ? -14.460 10.997 2.275 1.00 59.66 84 ASP A C 1
ATOM 663 O O . ASP A 1 84 ? -15.075 11.740 1.514 1.00 59.66 84 ASP A O 1
ATOM 667 N N . ALA A 1 85 ? -15.104 10.198 3.137 1.00 51.00 85 ALA A N 1
ATOM 668 C CA . ALA A 1 85 ? -16.566 10.168 3.239 1.00 51.00 85 ALA A CA 1
ATOM 669 C C . ALA A 1 85 ? -17.156 11.487 3.782 1.00 51.00 85 ALA A C 1
ATOM 671 O O . ALA A 1 85 ? -18.344 11.737 3.611 1.00 51.00 85 ALA A O 1
ATOM 672 N N . ALA A 1 86 ? -16.333 12.353 4.385 1.00 43.41 86 ALA A N 1
ATOM 673 C CA . ALA A 1 86 ? -16.740 13.663 4.896 1.00 43.41 86 ALA A CA 1
ATOM 674 C C . ALA A 1 86 ? -16.531 14.827 3.898 1.00 43.41 86 ALA A C 1
ATOM 676 O O . ALA A 1 86 ? -16.795 15.973 4.246 1.00 43.41 86 ALA A O 1
ATOM 677 N N . GLY A 1 87 ? -16.040 14.562 2.677 1.00 38.94 87 GLY A N 1
ATOM 678 C CA . GLY A 1 87 ? -15.690 15.589 1.680 1.00 38.94 87 GLY A CA 1
ATOM 679 C C . GLY A 1 87 ? -16.427 15.484 0.341 1.00 38.94 87 GLY A C 1
ATOM 680 O O . GLY A 1 87 ? -15.994 16.096 -0.634 1.00 38.94 87 GLY A O 1
ATOM 681 N N . GLY A 1 88 ? -17.502 14.696 0.265 1.00 35.50 88 GLY A N 1
ATOM 682 C CA . GLY A 1 88 ? -18.359 14.622 -0.918 1.00 35.50 88 GLY A CA 1
ATOM 683 C C . GLY A 1 88 ? -19.240 1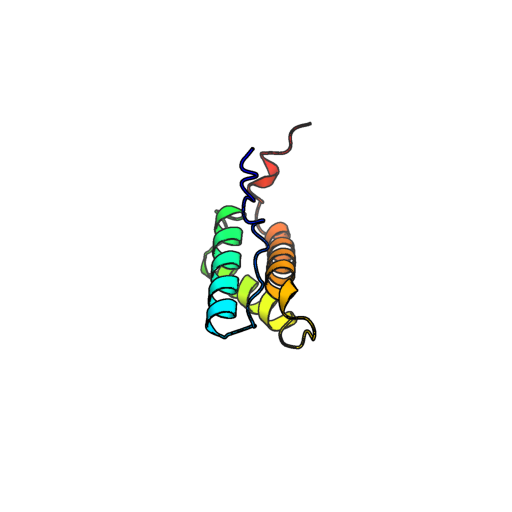5.863 -1.021 1.00 35.50 88 GLY A C 1
ATOM 684 O O . GLY A 1 88 ? -20.302 15.915 -0.409 1.00 35.50 88 GLY A O 1
ATOM 685 N N . VAL A 1 89 ? -18.785 16.871 -1.764 1.00 37.56 89 VAL A N 1
ATOM 686 C CA . VAL A 1 89 ? -19.662 17.945 -2.238 1.00 37.56 89 VAL A CA 1
ATOM 687 C C . VAL A 1 89 ? -20.594 17.409 -3.326 1.00 37.56 89 VAL A C 1
ATOM 689 O O . VAL A 1 89 ? -20.191 16.572 -4.136 1.00 37.56 89 VAL A O 1
ATOM 692 N N . ALA A 1 90 ? -21.834 17.886 -3.222 1.00 34.25 90 ALA A N 1
ATOM 693 C CA . ALA A 1 90 ? -23.035 17.585 -3.993 1.00 34.25 90 ALA A CA 1
ATOM 694 C C . ALA A 1 90 ? -22.886 17.651 -5.519 1.00 34.25 90 ALA A C 1
ATOM 696 O O . ALA A 1 90 ? -22.036 18.431 -6.007 1.00 34.25 90 ALA A O 1
#

Secondary structure (DSSP, 8-state):
-----------------HHHHHHHHHHHHHHHHHH-TTS-HHHHHHHHHHHHHHTTT-S-GGGHHHHHHHHHHHHHHTTS--GGGG----

Radius of gyration: 16.6 Å; chains: 1; bounding box: 39×48×41 Å